Protein AF-A0A5C1ADU9-F1 (afdb_monomer_lite)

Secondary structure (DSSP, 8-state):
-----GGGSEEEEEEETT-SS-EEEEEESSHHHHHHHHHH---SEEEEEEPPSS------

pLDDT: mean 78.3, std 15.73, range [33.84, 93.0]

Structure (mmCIF, N/CA/C/O backbone):
data_AF-A0A5C1ADU9-F1
#
_entry.id   AF-A0A5C1ADU9-F1
#
loop_
_atom_site.group_PDB
_atom_site.id
_atom_site.type_symbol
_atom_site.label_atom_id
_atom_site.label_alt_id
_atom_site.label_comp_id
_atom_site.label_asym_id
_atom_site.label_entity_id
_atom_site.label_seq_id
_atom_site.pdbx_PDB_ins_code
_atom_site.Cartn_x
_atom_site.Cartn_y
_atom_site.Cartn_z
_atom_site.occupancy
_atom_site.B_iso_or_equiv
_atom_site.auth_seq_id
_atom_site.auth_comp_id
_atom_site.auth_asym_id
_atom_site.auth_atom_id
_atom_site.pdbx_PDB_model_num
ATOM 1 N N . MET A 1 1 ? -19.951 -16.130 9.273 1.00 43.00 1 MET A N 1
ATOM 2 C CA . MET A 1 1 ? -18.911 -15.633 8.344 1.00 43.00 1 MET A CA 1
ATOM 3 C C . MET A 1 1 ? -18.827 -14.125 8.487 1.00 43.00 1 MET A C 1
ATOM 5 O O . MET A 1 1 ? -19.757 -13.440 8.081 1.00 43.00 1 MET A O 1
ATOM 9 N N . SER A 1 2 ? -17.775 -13.609 9.124 1.00 49.97 2 SER A N 1
ATOM 10 C CA . SER A 1 2 ? -17.574 -12.163 9.264 1.00 49.97 2 SER A CA 1
ATOM 11 C C . SER A 1 2 ? -17.334 -11.560 7.883 1.00 49.97 2 SER A C 1
ATOM 13 O O . SER A 1 2 ? -16.368 -11.912 7.206 1.00 49.97 2 SER A O 1
ATOM 15 N N . ARG A 1 3 ? -18.250 -10.702 7.431 1.00 58.41 3 ARG A N 1
ATOM 16 C CA . ARG A 1 3 ? -18.127 -9.979 6.164 1.00 58.41 3 ARG A CA 1
ATOM 17 C C . ARG A 1 3 ? -16.889 -9.095 6.278 1.00 58.41 3 ARG A C 1
ATOM 19 O O . ARG A 1 3 ? -16.834 -8.235 7.146 1.00 58.41 3 ARG A O 1
ATOM 26 N N . ILE A 1 4 ? -15.878 -9.331 5.448 1.00 58.25 4 ILE A N 1
ATOM 27 C CA . ILE A 1 4 ? -14.722 -8.438 5.375 1.00 58.25 4 ILE A CA 1
ATOM 28 C C . ILE A 1 4 ? -15.218 -7.125 4.769 1.00 58.25 4 ILE A C 1
ATOM 30 O O . ILE A 1 4 ? -15.511 -7.055 3.575 1.00 58.25 4 ILE A O 1
ATOM 34 N N . ILE A 1 5 ? -15.360 -6.099 5.604 1.00 64.31 5 ILE A N 1
ATOM 35 C CA . ILE A 1 5 ? -15.792 -4.772 5.180 1.00 64.31 5 ILE A CA 1
ATOM 36 C C . ILE A 1 5 ? -14.548 -4.012 4.716 1.00 64.31 5 ILE A C 1
ATOM 38 O O . ILE A 1 5 ? -13.760 -3.511 5.514 1.00 64.31 5 ILE A O 1
ATOM 42 N N . SER A 1 6 ? -14.341 -3.935 3.402 1.00 62.38 6 SER A N 1
ATOM 43 C CA . SER A 1 6 ? -13.199 -3.218 2.818 1.00 62.38 6 SER A CA 1
ATOM 44 C C . SER A 1 6 ? -13.197 -1.720 3.142 1.00 62.38 6 SER A C 1
ATOM 46 O O . SER A 1 6 ? -12.135 -1.106 3.137 1.00 62.38 6 SER A O 1
ATOM 48 N N . SER A 1 7 ? -14.351 -1.124 3.474 1.00 66.00 7 SER A N 1
ATOM 49 C CA . SER A 1 7 ? -14.438 0.287 3.870 1.00 66.00 7 SER A CA 1
ATOM 50 C C . SER A 1 7 ? -13.834 0.588 5.243 1.00 66.00 7 SER A C 1
ATOM 52 O O . SER A 1 7 ? -13.506 1.745 5.496 1.00 66.00 7 SER A O 1
ATOM 54 N N . GLU A 1 8 ? -13.655 -0.422 6.098 1.00 74.31 8 GLU A N 1
ATOM 55 C CA . GLU A 1 8 ? -13.023 -0.317 7.425 1.00 74.31 8 GLU A CA 1
ATOM 56 C C . GLU A 1 8 ? -11.513 -0.585 7.381 1.00 74.31 8 GLU A C 1
ATOM 58 O O . GLU A 1 8 ? -10.837 -0.557 8.407 1.00 74.31 8 GLU A O 1
ATOM 63 N N . ARG A 1 9 ? -10.961 -0.847 6.190 1.00 81.69 9 ARG A N 1
ATOM 64 C CA . ARG A 1 9 ? -9.560 -1.222 6.010 1.00 81.69 9 ARG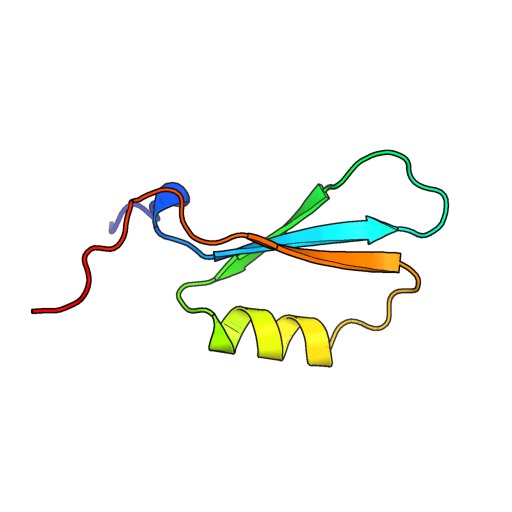 A CA 1
ATOM 65 C C . ARG A 1 9 ? -8.727 -0.114 5.392 1.00 81.69 9 ARG A C 1
ATOM 67 O O . ARG A 1 9 ? -9.180 0.641 4.533 1.00 81.69 9 ARG A O 1
ATOM 74 N N . TRP A 1 10 ? -7.468 -0.077 5.805 1.00 89.06 10 TRP A N 1
ATOM 75 C CA . TRP A 1 10 ? -6.439 0.739 5.181 1.00 89.06 10 TRP A CA 1
ATOM 76 C C . TRP A 1 10 ? -6.117 0.153 3.812 1.00 89.06 10 TRP A C 1
ATOM 78 O O . TRP A 1 10 ? -5.923 -1.057 3.690 1.00 89.06 10 TRP A O 1
ATOM 88 N N . SER A 1 11 ? -6.083 0.995 2.783 1.00 90.56 11 SER A N 1
ATOM 89 C CA . SER A 1 11 ? -5.759 0.574 1.419 1.00 90.56 11 SER A CA 1
ATOM 90 C C . SER A 1 11 ? -4.350 1.017 1.055 1.00 90.56 11 SER A C 1
ATOM 92 O O . SER A 1 11 ? -3.952 2.141 1.349 1.00 90.56 11 SER A O 1
ATOM 94 N N . ILE A 1 12 ? -3.605 0.133 0.405 1.00 91.44 12 ILE A N 1
ATOM 95 C CA . ILE A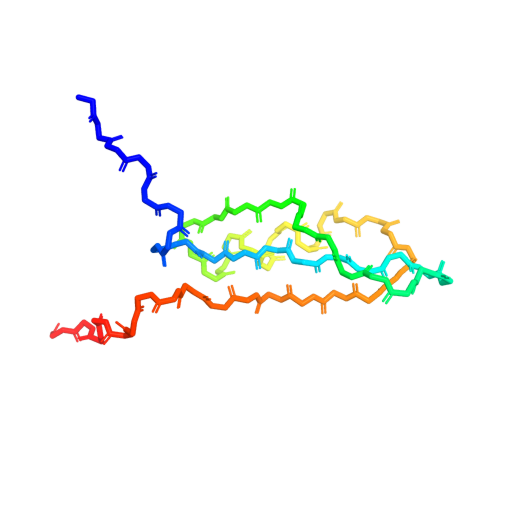 1 12 ? -2.251 0.399 -0.070 1.00 91.44 12 ILE A CA 1
ATOM 96 C C . ILE A 1 12 ? -2.360 0.653 -1.564 1.00 91.44 12 ILE A C 1
ATOM 98 O O . ILE A 1 12 ? -2.711 -0.248 -2.334 1.00 91.44 12 ILE A O 1
ATOM 102 N N . GLU A 1 13 ? -2.102 1.891 -1.962 1.00 92.44 13 GLU A N 1
ATOM 103 C CA . GLU A 1 13 ? -2.158 2.326 -3.348 1.00 92.44 13 GLU A CA 1
ATOM 104 C C . GLU A 1 13 ? -0.751 2.524 -3.888 1.00 92.44 13 GLU A C 1
ATOM 106 O O . GLU A 1 13 ? 0.112 3.120 -3.241 1.00 92.44 13 GLU A O 1
ATOM 111 N N . PHE A 1 14 ? -0.540 2.019 -5.095 1.00 91.88 14 PHE A N 1
ATOM 112 C CA . PHE A 1 14 ? 0.717 2.115 -5.808 1.00 91.88 14 PHE A CA 1
ATOM 113 C C . PHE A 1 14 ? 0.501 2.782 -7.154 1.00 91.88 14 PHE A C 1
ATOM 115 O O . PHE A 1 14 ? -0.461 2.483 -7.870 1.00 91.88 14 PHE A O 1
ATOM 122 N N . LYS A 1 15 ? 1.433 3.646 -7.527 1.00 92.50 15 LYS A N 1
ATOM 123 C CA . LYS A 1 15 ? 1.544 4.180 -8.873 1.00 92.50 15 LYS A CA 1
ATOM 124 C C . LYS A 1 15 ? 2.947 3.859 -9.393 1.00 92.50 15 LYS A C 1
ATOM 126 O O . LYS A 1 15 ? 3.907 4.511 -8.983 1.00 92.50 15 LYS A O 1
ATOM 131 N N . PRO A 1 16 ? 3.081 2.870 -10.296 1.00 89.12 16 PRO A N 1
ATOM 132 C CA . PRO A 1 16 ? 4.363 2.559 -10.917 1.00 89.12 16 PRO A CA 1
ATOM 133 C C . PRO A 1 16 ? 4.983 3.789 -11.586 1.00 89.12 16 PRO A C 1
ATOM 135 O O . PRO A 1 16 ? 4.257 4.625 -12.137 1.00 89.12 16 PRO A O 1
ATOM 138 N N . ALA A 1 17 ? 6.314 3.883 -11.599 1.00 86.88 17 ALA A N 1
ATOM 139 C CA . ALA A 1 17 ? 7.004 4.930 -12.344 1.00 86.88 17 ALA A CA 1
ATOM 140 C C . ALA A 1 17 ? 6.569 4.914 -13.823 1.00 86.88 17 ALA A C 1
ATOM 142 O O . ALA A 1 17 ? 6.568 3.876 -14.482 1.00 86.88 17 ALA A O 1
ATOM 143 N N . GLY A 1 18 ? 6.142 6.070 -14.336 1.00 87.62 18 GLY A N 1
ATOM 144 C CA . GLY A 1 18 ? 5.616 6.213 -15.699 1.00 87.62 18 GLY A CA 1
ATOM 145 C C . GLY A 1 18 ? 4.125 5.884 -15.867 1.00 87.62 18 GLY A C 1
ATOM 146 O O . GLY A 1 18 ? 3.547 6.204 -16.906 1.00 87.62 18 GLY A O 1
ATOM 147 N N . ALA A 1 19 ? 3.454 5.325 -14.855 1.00 88.88 19 ALA A N 1
ATOM 148 C CA . ALA A 1 19 ? 2.008 5.134 -14.889 1.00 88.88 19 ALA A CA 1
ATOM 149 C C . ALA A 1 19 ? 1.261 6.440 -14.570 1.00 88.88 19 ALA A C 1
ATOM 151 O O . ALA A 1 19 ? 1.702 7.265 -13.773 1.00 88.88 19 ALA A O 1
ATOM 152 N N . ARG A 1 20 ? 0.072 6.625 -15.156 1.00 90.31 20 ARG A N 1
ATOM 153 C CA . ARG A 1 20 ? -0.819 7.767 -14.854 1.00 90.31 20 ARG A CA 1
ATOM 154 C C . ARG A 1 20 ? -1.868 7.468 -13.785 1.00 90.31 20 ARG A C 1
ATOM 156 O O . ARG A 1 20 ? -2.523 8.391 -13.314 1.00 90.31 20 ARG A O 1
ATOM 163 N N . ARG A 1 21 ? -2.062 6.197 -13.431 1.00 92.38 21 ARG A N 1
ATOM 164 C CA . ARG A 1 21 ? -3.147 5.744 -12.555 1.00 92.38 21 ARG A CA 1
ATOM 165 C C . ARG A 1 21 ? -2.592 5.076 -11.307 1.00 92.38 21 ARG A C 1
ATOM 167 O O . ARG A 1 21 ? -1.618 4.334 -11.386 1.00 92.38 21 ARG A O 1
ATOM 174 N N . TRP A 1 22 ? -3.262 5.334 -10.194 1.00 93.00 22 TRP A N 1
ATOM 175 C CA . TRP A 1 22 ? -3.083 4.609 -8.945 1.00 93.00 22 TRP A CA 1
ATOM 176 C C . TRP A 1 22 ? -3.841 3.286 -9.006 1.00 93.00 22 TRP A C 1
ATOM 178 O O . TRP A 1 22 ? -4.947 3.231 -9.549 1.00 93.00 22 TRP A O 1
ATOM 188 N N . THR A 1 23 ? -3.262 2.236 -8.436 1.00 90.19 23 THR A N 1
ATOM 189 C CA . THR A 1 23 ? -3.913 0.936 -8.275 1.00 90.19 23 THR A CA 1
ATOM 190 C C . THR A 1 23 ? -3.853 0.492 -6.823 1.00 90.19 23 THR A C 1
ATOM 192 O O . THR A 1 23 ? -2.854 0.718 -6.142 1.00 90.19 23 THR A O 1
ATOM 195 N N . VAL A 1 24 ? -4.918 -0.144 -6.342 1.00 90.12 24 VAL A N 1
ATOM 196 C CA . VAL A 1 24 ? -4.936 -0.746 -5.006 1.00 90.12 24 VAL A CA 1
ATOM 197 C C . VAL A 1 24 ? -4.244 -2.097 -5.103 1.00 90.12 24 VAL A C 1
ATOM 199 O O . VAL A 1 24 ? -4.692 -2.966 -5.848 1.00 90.12 24 VAL A O 1
ATOM 202 N N . ILE A 1 25 ? -3.163 -2.277 -4.351 1.00 88.81 25 ILE A N 1
ATOM 203 C CA . ILE A 1 25 ? -2.401 -3.533 -4.342 1.00 88.81 25 ILE A CA 1
ATOM 204 C C . ILE A 1 25 ? -2.636 -4.368 -3.080 1.00 88.81 25 ILE A C 1
ATOM 206 O O . ILE A 1 25 ? -2.232 -5.525 -3.022 1.00 88.81 25 ILE A O 1
ATOM 210 N N . GLY A 1 26 ? -3.295 -3.801 -2.068 1.00 87.62 26 GLY A N 1
ATOM 211 C CA . GLY A 1 26 ? -3.590 -4.501 -0.824 1.00 87.62 26 GLY A CA 1
ATOM 212 C C . GLY A 1 26 ? -4.521 -3.719 0.093 1.00 87.62 26 GLY A C 1
ATOM 213 O O . GLY A 1 26 ? -4.659 -2.501 -0.027 1.00 87.62 26 GLY A O 1
ATOM 214 N N . THR A 1 27 ? -5.159 -4.434 1.021 1.00 89.81 27 THR A N 1
ATOM 215 C CA . THR A 1 27 ? -5.918 -3.838 2.128 1.00 89.81 27 THR A CA 1
ATOM 216 C C . THR A 1 27 ? -5.583 -4.547 3.433 1.00 89.81 27 THR A C 1
ATOM 218 O O . THR A 1 27 ? -5.430 -5.769 3.454 1.00 89.81 27 THR A O 1
ATOM 221 N N . VAL A 1 28 ? -5.461 -3.792 4.520 1.00 88.25 28 VAL A N 1
ATOM 222 C CA . VAL A 1 28 ? -5.039 -4.296 5.835 1.00 88.25 28 VAL A CA 1
ATOM 223 C C . VAL A 1 28 ? -5.866 -3.673 6.958 1.00 88.25 28 VAL A C 1
ATOM 225 O O . VAL A 1 28 ? -6.566 -2.679 6.760 1.00 88.25 28 VAL A O 1
ATOM 228 N N . GLY A 1 29 ? -5.844 -4.296 8.138 1.00 86.44 29 GLY A N 1
ATOM 229 C CA . GLY A 1 29 ? -6.678 -3.874 9.265 1.00 86.44 29 GLY A CA 1
ATOM 230 C C . GLY A 1 29 ? -6.176 -2.609 9.959 1.00 86.44 29 GLY A C 1
ATOM 231 O O . GLY A 1 29 ? -6.985 -1.828 10.446 1.00 86.44 29 GLY A O 1
ATOM 232 N N . THR A 1 30 ? -4.862 -2.381 9.983 1.00 85.06 30 THR A N 1
ATOM 233 C CA . THR A 1 30 ? -4.248 -1.248 10.693 1.00 85.06 30 THR A CA 1
ATOM 234 C C . THR A 1 30 ? -3.231 -0.514 9.826 1.00 85.06 30 THR A C 1
ATOM 236 O O . THR A 1 30 ? -2.709 -1.061 8.853 1.00 85.06 30 THR A O 1
ATOM 239 N N . ARG A 1 31 ? -2.914 0.729 10.203 1.00 85.81 31 ARG A N 1
ATOM 240 C CA . ARG A 1 31 ? -1.873 1.522 9.542 1.00 85.81 31 ARG A CA 1
ATOM 241 C C . ARG A 1 31 ? -0.497 0.860 9.637 1.00 85.81 31 ARG A C 1
ATOM 243 O O . ARG A 1 31 ? 0.194 0.779 8.630 1.00 85.81 31 ARG A O 1
ATOM 250 N N . GLU A 1 32 ? -0.138 0.325 10.801 1.00 88.38 32 GLU A N 1
ATOM 251 C CA . GLU A 1 32 ? 1.153 -0.347 11.018 1.00 88.38 32 GLU A CA 1
ATOM 252 C C . GLU A 1 32 ? 1.342 -1.536 10.066 1.00 88.38 32 GLU A C 1
ATOM 254 O O . GLU A 1 32 ? 2.416 -1.724 9.502 1.00 88.38 32 GLU A O 1
ATOM 259 N N . GLN A 1 33 ? 0.285 -2.318 9.818 1.00 86.62 33 GLN A N 1
ATOM 260 C CA . GLN A 1 33 ? 0.331 -3.402 8.831 1.00 86.62 33 GLN A CA 1
ATOM 261 C C . GLN A 1 33 ? 0.579 -2.8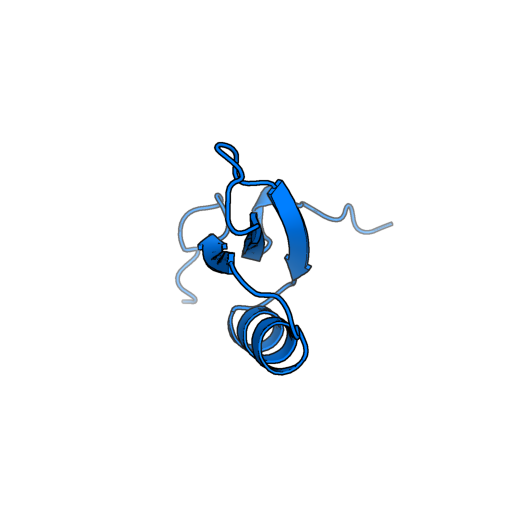78 7.407 1.00 86.62 33 GLN A C 1
ATOM 263 O O . GLN A 1 33 ? 1.245 -3.549 6.619 1.00 86.62 33 GLN A O 1
ATOM 268 N N . ALA A 1 34 ? 0.061 -1.692 7.071 1.00 87.81 34 ALA A N 1
ATOM 269 C CA . ALA A 1 34 ? 0.259 -1.071 5.761 1.00 87.81 34 ALA A CA 1
ATOM 270 C C . ALA A 1 34 ? 1.699 -0.563 5.604 1.00 87.81 34 ALA A C 1
ATOM 272 O O . ALA A 1 34 ? 2.313 -0.752 4.557 1.00 87.81 34 ALA A O 1
ATOM 273 N N . GLU A 1 35 ? 2.261 0.015 6.663 1.00 87.31 35 GLU A N 1
ATOM 274 C CA . GLU A 1 35 ? 3.655 0.469 6.706 1.00 87.31 35 GLU A CA 1
ATOM 275 C C . GLU A 1 35 ? 4.629 -0.718 6.608 1.00 87.31 35 GLU A C 1
ATOM 277 O O . GLU A 1 35 ? 5.570 -0.686 5.813 1.00 87.31 35 GLU A O 1
ATOM 282 N N . TRP A 1 36 ? 4.353 -1.826 7.306 1.00 87.94 36 TRP A N 1
ATOM 283 C CA . TRP A 1 36 ? 5.119 -3.071 7.166 1.00 87.94 36 TRP A CA 1
ATOM 284 C C . TRP A 1 36 ? 5.082 -3.652 5.753 1.00 87.94 36 TRP A C 1
ATOM 286 O O . TRP A 1 36 ? 6.074 -4.223 5.294 1.00 87.94 36 TRP A O 1
ATOM 296 N N . PHE A 1 37 ? 3.954 -3.517 5.055 1.00 84.31 37 PHE A N 1
ATOM 297 C CA . PHE A 1 37 ? 3.851 -3.923 3.658 1.00 84.31 37 PHE A CA 1
ATOM 298 C C . PHE A 1 37 ? 4.766 -3.068 2.770 1.00 84.31 37 PHE A C 1
ATOM 300 O O . PHE A 1 37 ? 5.483 -3.616 1.933 1.00 84.31 37 PHE A O 1
ATOM 307 N N . MET A 1 38 ? 4.792 -1.747 2.983 1.00 78.50 38 MET A N 1
ATOM 308 C CA . MET A 1 38 ? 5.663 -0.836 2.231 1.00 78.50 38 MET A CA 1
ATOM 309 C C . MET A 1 38 ? 7.146 -1.161 2.423 1.00 78.50 38 MET A C 1
ATOM 311 O O . MET A 1 38 ? 7.886 -1.177 1.445 1.00 78.50 38 MET A O 1
ATOM 315 N N . LEU A 1 39 ? 7.572 -1.505 3.644 1.00 77.81 39 LEU A N 1
ATOM 316 C CA . LEU A 1 39 ? 8.962 -1.896 3.922 1.00 77.81 39 LEU A CA 1
ATOM 317 C C . LEU A 1 39 ? 9.427 -3.124 3.122 1.00 77.81 39 LEU A C 1
ATOM 319 O O . LEU A 1 39 ? 10.626 -3.306 2.923 1.00 77.81 39 LEU A O 1
ATOM 323 N N . ARG A 1 40 ? 8.503 -3.981 2.671 1.00 74.69 40 ARG A N 1
ATOM 324 C CA . ARG A 1 40 ? 8.821 -5.191 1.897 1.00 74.69 40 ARG A CA 1
ATOM 325 C C . ARG A 1 40 ? 8.661 -5.020 0.391 1.00 74.69 40 ARG A C 1
ATOM 327 O O . ARG A 1 40 ? 9.000 -5.938 -0.353 1.00 74.69 40 ARG A O 1
ATOM 334 N N . PHE A 1 41 ? 8.132 -3.891 -0.070 1.00 75.06 41 PHE A N 1
ATOM 335 C CA . PHE A 1 41 ? 7.861 -3.687 -1.485 1.00 75.06 41 PHE A CA 1
ATOM 336 C C . PHE A 1 41 ? 9.042 -2.994 -2.181 1.00 75.06 41 PHE A C 1
ATOM 338 O O . PHE A 1 41 ? 9.373 -1.854 -1.879 1.00 75.06 41 PHE A O 1
ATOM 345 N N . LEU A 1 42 ? 9.661 -3.667 -3.155 1.00 69.56 42 LEU A N 1
ATOM 346 C CA . LEU A 1 42 ? 10.868 -3.204 -3.865 1.00 69.56 42 LEU A CA 1
ATOM 347 C C . LEU A 1 42 ? 10.560 -2.509 -5.207 1.00 69.56 42 LEU A C 1
ATOM 349 O O . LEU A 1 42 ? 11.235 -2.730 -6.210 1.00 69.56 42 LEU A O 1
ATOM 353 N N . GLY A 1 43 ? 9.504 -1.699 -5.259 1.00 74.06 43 GLY A N 1
ATOM 354 C CA . GLY A 1 43 ? 9.053 -1.047 -6.491 1.00 74.06 43 GLY A CA 1
ATOM 355 C C . GLY A 1 43 ? 9.569 0.369 -6.666 1.00 74.06 43 GLY A C 1
ATOM 356 O O . GLY A 1 43 ? 9.522 1.172 -5.738 1.00 74.06 43 GLY A O 1
ATOM 357 N N . THR A 1 44 ? 9.953 0.710 -7.895 1.00 77.31 44 THR A N 1
ATOM 358 C CA . THR A 1 44 ? 10.232 2.086 -8.310 1.00 77.31 44 THR A CA 1
ATOM 359 C C . THR A 1 44 ? 8.918 2.787 -8.685 1.00 77.31 44 THR A C 1
ATOM 361 O O . THR A 1 44 ? 8.382 2.632 -9.783 1.00 77.31 44 THR A O 1
ATOM 364 N N . GLY A 1 45 ? 8.331 3.525 -7.745 1.00 85.00 45 GLY A N 1
ATOM 365 C CA . GLY A 1 45 ? 7.090 4.273 -7.966 1.00 85.00 45 GLY A CA 1
ATOM 366 C C . GLY A 1 45 ? 6.597 4.992 -6.715 1.00 85.00 45 GLY A C 1
ATOM 367 O O . GLY A 1 45 ? 7.236 4.925 -5.665 1.00 85.00 45 GLY A O 1
ATOM 368 N N . ASP A 1 46 ? 5.461 5.674 -6.845 1.00 89.56 46 ASP A N 1
ATOM 369 C CA . ASP A 1 46 ? 4.843 6.427 -5.756 1.00 89.56 46 ASP A CA 1
ATOM 370 C C . ASP A 1 46 ? 3.895 5.543 -4.942 1.00 89.56 46 ASP A C 1
ATOM 372 O O . ASP A 1 46 ? 3.195 4.675 -5.475 1.00 89.56 46 ASP A O 1
ATOM 376 N N . TRP A 1 47 ? 3.833 5.824 -3.643 1.00 88.88 47 TRP A N 1
ATOM 377 C CA . TRP A 1 47 ? 3.082 5.049 -2.662 1.00 88.88 47 TRP A CA 1
ATOM 378 C C . TRP A 1 47 ? 2.122 5.927 -1.883 1.00 88.88 47 TRP A C 1
ATOM 380 O O . TRP A 1 47 ? 2.462 7.046 -1.500 1.00 88.88 47 TRP A O 1
ATOM 390 N N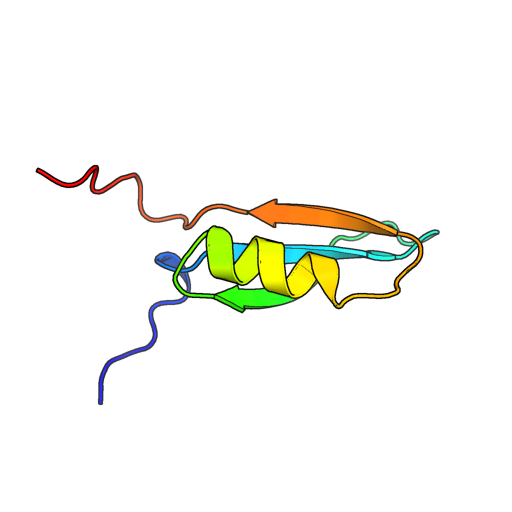 . TYR A 1 48 ? 0.937 5.396 -1.602 1.00 90.31 48 TYR A N 1
ATOM 391 C CA . TYR A 1 48 ? -0.028 6.069 -0.753 1.00 90.31 48 TYR A CA 1
ATOM 392 C C . TYR A 1 48 ? -0.790 5.069 0.114 1.00 90.31 48 TYR A C 1
ATOM 394 O O . TYR A 1 48 ? -1.415 4.133 -0.383 1.00 90.31 48 TYR A O 1
ATOM 402 N N . ILE A 1 49 ? -0.757 5.285 1.428 1.00 90.44 49 ILE A N 1
ATOM 403 C CA . ILE A 1 49 ? -1.605 4.570 2.379 1.00 90.44 49 ILE A CA 1
ATOM 404 C C . ILE A 1 49 ? -2.891 5.383 2.538 1.00 90.44 49 ILE A C 1
ATOM 406 O O . ILE A 1 49 ? -2.897 6.451 3.151 1.00 90.44 49 ILE A O 1
ATOM 410 N N . ARG A 1 50 ? -3.990 4.872 1.982 1.00 89.38 50 ARG A N 1
ATOM 411 C CA . ARG A 1 50 ? -5.307 5.496 2.095 1.00 89.38 50 ARG A CA 1
ATOM 412 C C . ARG A 1 50 ? -6.007 5.009 3.372 1.00 89.38 50 ARG A C 1
ATOM 414 O O . ARG A 1 50 ? -6.153 3.793 3.546 1.00 89.38 50 ARG A O 1
ATOM 421 N N . PRO A 1 51 ? -6.479 5.921 4.242 1.00 87.12 51 PRO A N 1
ATOM 422 C CA . PRO A 1 51 ? -7.240 5.545 5.426 1.00 87.12 51 PRO A CA 1
ATOM 423 C C . PRO A 1 51 ? -8.585 4.900 5.058 1.00 87.12 51 PRO A C 1
ATOM 425 O O . PRO A 1 51 ? -9.110 5.134 3.961 1.00 87.12 51 PRO A O 1
ATOM 428 N N . PRO A 1 52 ? -9.160 4.092 5.964 1.00 85.75 52 PRO A N 1
ATOM 429 C CA . PRO A 1 52 ? -10.508 3.571 5.797 1.00 85.75 52 PRO A CA 1
ATOM 430 C C . PRO A 1 52 ? -11.522 4.703 5.604 1.00 85.75 52 PRO A C 1
ATOM 432 O O . PRO A 1 52 ? -11.387 5.798 6.146 1.00 85.75 52 PRO A O 1
ATOM 435 N N . LYS A 1 53 ? -12.555 4.435 4.799 1.00 77.81 53 LYS A N 1
ATOM 436 C CA . LYS A 1 53 ? -13.605 5.418 4.480 1.00 77.81 53 LYS A CA 1
ATOM 437 C C . LYS A 1 53 ? -14.614 5.593 5.607 1.00 77.81 53 LYS A C 1
ATOM 439 O 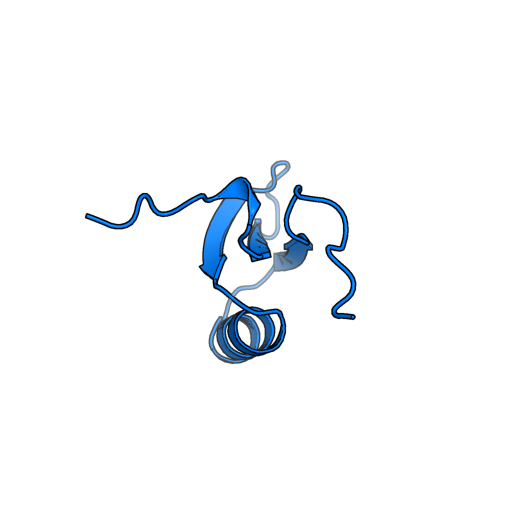O . LYS A 1 53 ? -15.341 6.585 5.618 1.00 77.81 53 LYS A O 1
ATOM 44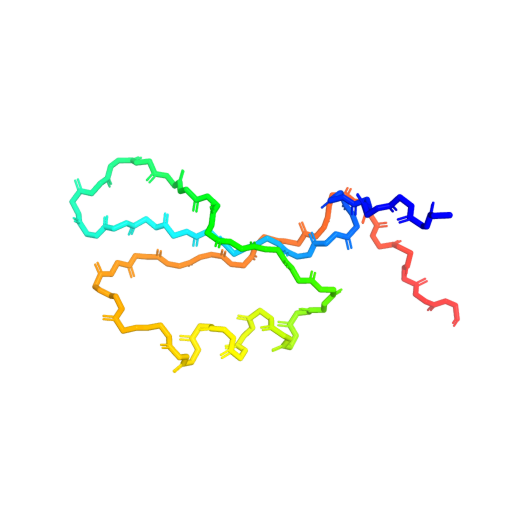4 N N . VAL A 1 54 ? -14.697 4.631 6.522 1.00 69.50 54 VAL A N 1
ATOM 445 C CA . VAL A 1 54 ? -15.491 4.803 7.736 1.00 69.50 54 VAL A CA 1
ATOM 446 C C . VAL A 1 54 ? -14.732 5.804 8.599 1.00 69.50 54 VAL A C 1
ATOM 448 O O . VAL A 1 54 ? -13.632 5.504 9.061 1.00 69.50 54 VAL A O 1
ATOM 451 N N . LYS A 1 55 ? -15.295 7.018 8.721 1.00 53.84 55 LYS A N 1
ATOM 452 C CA . LYS A 1 55 ? -14.814 8.067 9.628 1.00 53.84 55 LYS A CA 1
ATOM 453 C C . LYS A 1 55 ? -14.434 7.415 10.945 1.00 53.84 55 LYS A C 1
ATOM 455 O O . LYS A 1 55 ? -15.221 6.610 11.435 1.00 53.84 55 LYS A O 1
ATOM 460 N N . GLU A 1 56 ? -13.266 7.785 11.466 1.00 48.59 56 GLU A N 1
ATOM 461 C CA . GLU A 1 56 ? -12.894 7.662 12.872 1.00 48.59 56 GLU A CA 1
ATOM 462 C C . GLU A 1 56 ? -14.105 7.347 13.758 1.00 48.59 56 GLU A C 1
ATOM 464 O O . GLU A 1 56 ? -14.811 8.238 14.229 1.00 48.59 56 GLU A O 1
ATOM 469 N N . VAL A 1 57 ? -14.314 6.062 14.042 1.00 48.66 57 VAL A N 1
ATOM 470 C CA . VAL A 1 57 ? -14.720 5.700 15.391 1.00 48.66 57 VAL A CA 1
ATOM 471 C C . VAL A 1 57 ? -13.426 5.840 16.175 1.00 48.66 57 VAL A C 1
ATOM 473 O O . VAL A 1 57 ? -12.705 4.871 16.415 1.00 48.66 57 VAL A O 1
ATOM 476 N N . ALA A 1 58 ? -13.061 7.102 16.421 1.00 44.66 58 ALA A N 1
ATOM 477 C CA . ALA A 1 58 ? -12.085 7.463 17.418 1.00 44.66 58 ALA A CA 1
ATOM 478 C C . ALA A 1 58 ? -12.552 6.747 18.682 1.00 44.66 58 ALA A C 1
ATOM 480 O O . ALA A 1 58 ? -13.664 6.943 19.171 1.00 44.66 58 ALA A O 1
ATOM 481 N N . ARG A 1 59 ? -11.739 5.773 19.061 1.00 38.91 59 ARG A N 1
ATOM 482 C CA . ARG A 1 59 ? -11.922 4.879 20.187 1.00 38.91 59 ARG A CA 1
ATOM 483 C C . ARG A 1 59 ? -12.245 5.727 21.424 1.00 38.91 59 ARG A C 1
ATOM 485 O O . ARG A 1 59 ? -11.465 6.619 21.752 1.00 38.91 59 ARG A O 1
ATOM 492 N N . ALA A 1 60 ? -13.415 5.470 22.010 1.00 33.84 60 ALA A N 1
ATOM 493 C CA . ALA A 1 60 ? -13.807 5.924 23.342 1.00 33.84 60 ALA A CA 1
ATOM 494 C C . ALA A 1 60 ? -12.814 5.447 24.412 1.00 33.84 60 ALA A C 1
ATOM 496 O O . ALA A 1 60 ? -12.146 4.409 24.171 1.00 33.84 60 ALA A O 1
#

Sequence (60 aa):
MSRIISSERWSIEFKPAGARRWTVIGTVGTREQAEWFMLRFLGTGDWYIRPPKVKEVARA

Foldseek 3Di:
DPPPDQLQWWWKWWAAVPRPDIDTPDTDNDPVVNVVVVVPDPGHTDIDTHHRNPPDPPDD

Organism: NCBI:txid2598579

Radius of gyration: 12.96 Å; chains: 1; bounding box: 30×24×39 Å